Protein AF-A0A435SF33-F1 (afdb_monomer_lite)

Foldseek 3Di:
DDPQQVVQVVVLVCCCVVPVDDSVQDDGDGDDQVDAPDPDPDDDVSSPDDDDDHPDDPDDPPPPDD

Sequence (66 aa):
LALSDRRAEAVAEALTNAFGIPPENLTTQGYGEEYLKVNTAAPNRENRRVAIRRITSLVAPVASNN

pLDDT: mean 84.91, std 13.19, range [46.78, 97.19]

Secondary structure (DSSP, 8-state):
--HHHHHHHHHHHHHHHHH---GGG------TTTT-SS--SS--TTTS-------S-SS-------

Radius of gyration: 16.37 Å; chains: 1; bounding box: 31×22×57 Å

Structure (mmCIF, N/CA/C/O backbone):
data_AF-A0A435SF33-F1
#
_entry.id   AF-A0A435SF33-F1
#
loop_
_atom_site.group_PDB
_atom_site.id
_atom_site.type_symbol
_atom_site.label_atom_id
_atom_site.label_alt_id
_atom_site.label_comp_id
_atom_site.label_asym_id
_atom_site.label_entity_id
_atom_site.label_seq_id
_atom_site.pdbx_PDB_ins_code
_atom_site.Cartn_x
_atom_site.Cartn_y
_atom_site.Cartn_z
_atom_site.occupancy
_atom_site.B_iso_or_equiv
_atom_site.auth_seq_id
_atom_site.auth_comp_id
_atom_site.auth_asym_id
_atom_site.auth_atom_id
_atom_site.pdbx_PDB_model_num
ATOM 1 N N . LEU A 1 1 ? 3.221 14.348 -7.839 1.00 58.94 1 LEU A N 1
ATOM 2 C CA . LEU A 1 1 ? 3.135 13.008 -7.214 1.00 58.94 1 LEU A CA 1
ATOM 3 C C . LEU A 1 1 ? 3.639 11.939 -8.167 1.00 58.94 1 LEU A C 1
ATOM 5 O O . LEU A 1 1 ? 3.107 11.827 -9.279 1.00 58.94 1 LEU A O 1
ATOM 9 N N . ALA A 1 2 ? 4.634 11.170 -7.724 1.00 83.19 2 ALA A N 1
ATOM 10 C CA . ALA A 1 2 ? 5.149 10.021 -8.458 1.00 83.19 2 ALA A CA 1
ATOM 11 C C . ALA A 1 2 ? 4.092 8.898 -8.503 1.00 83.19 2 ALA A C 1
ATOM 13 O O . ALA A 1 2 ? 3.211 8.819 -7.647 1.00 83.19 2 ALA A O 1
ATOM 14 N N . LEU A 1 3 ? 4.152 8.017 -9.510 1.00 87.25 3 LEU A N 1
ATOM 15 C CA . LEU A 1 3 ? 3.219 6.884 -9.647 1.00 87.25 3 LEU A CA 1
ATOM 16 C C . LEU A 1 3 ? 3.252 5.950 -8.423 1.00 87.25 3 LEU A C 1
ATOM 18 O O . LEU A 1 3 ? 2.247 5.323 -8.101 1.00 87.25 3 LEU A O 1
ATOM 22 N N . SER A 1 4 ? 4.387 5.860 -7.728 1.00 90.19 4 SER A N 1
ATOM 23 C CA . SER A 1 4 ? 4.518 5.079 -6.498 1.00 90.19 4 SER A CA 1
ATOM 24 C C . SER A 1 4 ? 3.630 5.595 -5.367 1.00 90.19 4 SER A C 1
ATOM 26 O O . SER A 1 4 ? 3.000 4.779 -4.703 1.00 90.19 4 SER A O 1
ATOM 28 N N . ASP A 1 5 ? 3.534 6.917 -5.189 1.00 91.19 5 ASP A N 1
ATOM 29 C CA . ASP A 1 5 ? 2.744 7.529 -4.111 1.00 91.19 5 ASP A CA 1
ATOM 30 C C . ASP A 1 5 ? 1.265 7.196 -4.293 1.00 91.19 5 ASP A C 1
ATOM 32 O O . ASP A 1 5 ? 0.632 6.643 -3.401 1.00 91.19 5 ASP A O 1
ATOM 36 N N . ARG A 1 6 ? 0.749 7.400 -5.513 1.00 91.12 6 ARG A N 1
ATOM 37 C CA . ARG A 1 6 ? -0.658 7.117 -5.844 1.00 91.12 6 ARG A CA 1
ATOM 38 C C . ARG A 1 6 ? -1.018 5.648 -5.664 1.00 91.12 6 ARG A C 1
ATOM 40 O O . ARG A 1 6 ? -2.133 5.317 -5.288 1.00 91.12 6 ARG A O 1
ATOM 47 N N . ARG A 1 7 ? -0.082 4.741 -5.958 1.00 93.19 7 ARG A N 1
ATOM 48 C CA . ARG A 1 7 ? -0.301 3.303 -5.759 1.00 93.19 7 ARG A CA 1
ATOM 49 C C . ARG A 1 7 ? -0.343 2.940 -4.279 1.00 93.19 7 ARG A C 1
ATOM 51 O O . ARG A 1 7 ? -1.128 2.073 -3.915 1.00 93.19 7 ARG A O 1
ATOM 58 N N . ALA A 1 8 ? 0.492 3.568 -3.451 1.00 93.44 8 ALA A N 1
ATOM 59 C CA . ALA A 1 8 ? 0.457 3.371 -2.006 1.00 93.44 8 ALA A CA 1
ATOM 60 C C . ALA A 1 8 ? -0.843 3.931 -1.403 1.00 93.44 8 ALA A C 1
ATOM 62 O O . ALA A 1 8 ? -1.484 3.249 -0.609 1.00 93.44 8 ALA A O 1
ATOM 63 N N . GLU A 1 9 ? -1.271 5.113 -1.848 1.00 94.19 9 GLU A N 1
ATOM 64 C CA . GLU A 1 9 ? -2.530 5.753 -1.451 1.00 94.19 9 GLU A CA 1
ATOM 65 C C . GLU A 1 9 ? -3.755 4.902 -1.814 1.00 94.19 9 GLU A C 1
ATOM 67 O O . GLU A 1 9 ? -4.566 4.596 -0.945 1.00 94.19 9 GLU A O 1
ATOM 72 N N . ALA A 1 10 ? -3.828 4.395 -3.049 1.00 94.50 10 ALA A N 1
ATOM 73 C CA . ALA A 1 10 ? -4.918 3.517 -3.481 1.00 94.50 10 ALA A CA 1
ATOM 74 C C . ALA A 1 10 ? -5.017 2.223 -2.649 1.00 94.50 10 ALA A C 1
ATOM 76 O O . ALA A 1 10 ? -6.106 1.696 -2.426 1.00 94.50 10 ALA A O 1
ATOM 77 N N . VAL A 1 11 ? -3.884 1.690 -2.175 1.00 94.44 11 VAL A N 1
ATOM 78 C CA . VAL A 1 11 ? -3.881 0.523 -1.279 1.00 94.44 11 VAL A CA 1
ATOM 79 C C . VAL A 1 11 ? -4.364 0.899 0.120 1.00 94.44 11 VAL A C 1
ATOM 81 O O . VAL A 1 11 ? -5.108 0.123 0.715 1.00 94.44 11 VAL A O 1
ATOM 84 N N . ALA A 1 12 ? -3.982 2.064 0.645 1.00 94.62 12 ALA A N 1
ATOM 85 C CA . ALA A 1 12 ? -4.477 2.535 1.936 1.00 94.62 12 ALA A CA 1
ATOM 86 C C . ALA A 1 12 ? -5.997 2.748 1.912 1.00 94.62 12 ALA A C 1
ATOM 88 O O . ALA A 1 12 ? -6.692 2.243 2.790 1.00 94.62 12 ALA A O 1
ATOM 89 N N . GLU A 1 13 ? -6.521 3.384 0.862 1.00 96.06 13 GLU A N 1
ATOM 90 C CA . GLU A 1 13 ? -7.963 3.552 0.660 1.00 96.06 13 GLU A CA 1
ATOM 91 C C . GLU A 1 13 ? -8.688 2.198 0.615 1.00 96.06 13 GLU A C 1
ATOM 93 O O . GLU A 1 13 ?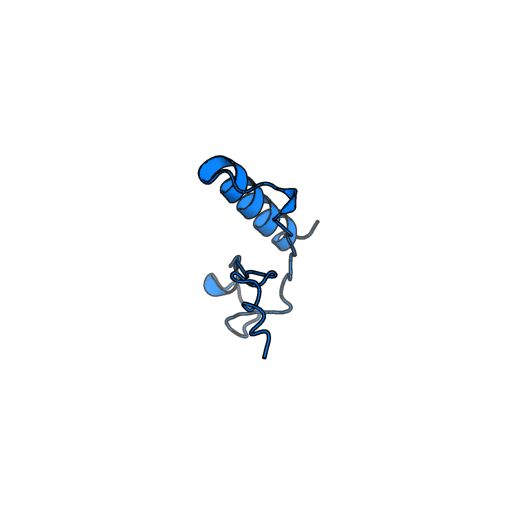 -9.696 2.001 1.296 1.00 96.06 13 GLU A O 1
ATOM 98 N N . ALA A 1 14 ? -8.147 1.223 -0.123 1.00 96.25 14 ALA A N 1
ATOM 99 C CA . ALA A 1 14 ? -8.711 -0.123 -0.170 1.00 96.25 14 ALA A CA 1
ATOM 100 C C . ALA A 1 14 ? -8.701 -0.813 1.206 1.00 96.25 14 ALA A C 1
ATOM 102 O O . ALA A 1 14 ? -9.669 -1.485 1.555 1.00 96.25 14 ALA A O 1
ATOM 103 N N . LEU A 1 15 ? -7.640 -0.647 2.003 1.00 95.12 15 LEU A N 1
ATOM 104 C CA . LEU A 1 15 ? -7.552 -1.214 3.352 1.00 95.12 15 LEU A CA 1
ATOM 105 C C . LEU A 1 15 ? -8.578 -0.598 4.308 1.00 95.12 15 LEU A C 1
ATOM 107 O O . LEU A 1 15 ? -9.207 -1.320 5.084 1.00 95.12 15 LEU A O 1
ATOM 111 N N . THR A 1 16 ? -8.783 0.713 4.230 1.00 95.94 16 THR A N 1
ATOM 112 C CA . THR A 1 16 ? -9.809 1.401 5.014 1.00 95.94 16 THR A CA 1
ATOM 113 C C . THR A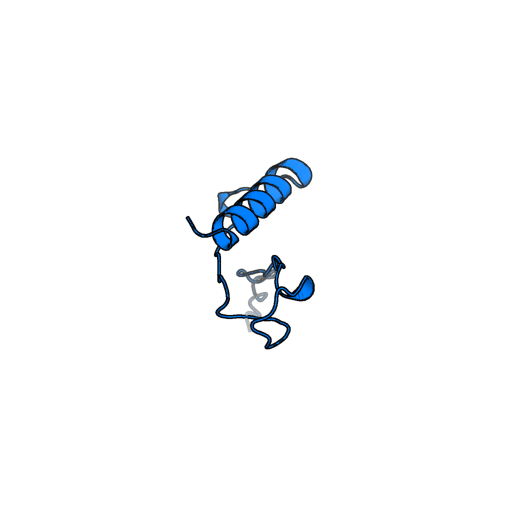 1 16 ? -11.210 0.967 4.591 1.00 95.94 16 THR A C 1
ATOM 115 O O . THR A 1 16 ? -11.997 0.552 5.437 1.00 95.94 16 THR A O 1
ATOM 118 N N . ASN A 1 17 ? -11.513 0.971 3.293 1.00 96.75 17 ASN A N 1
ATOM 119 C CA . ASN A 1 17 ? -12.860 0.682 2.800 1.00 96.75 17 ASN A CA 1
ATOM 120 C C . ASN A 1 17 ? -13.245 -0.799 2.926 1.00 96.75 17 ASN A C 1
ATOM 122 O O . ASN A 1 17 ? -14.384 -1.111 3.264 1.00 96.75 17 ASN A O 1
ATOM 126 N N . ALA A 1 18 ? -12.316 -1.720 2.652 1.00 97.19 18 ALA A N 1
ATOM 127 C CA . ALA A 1 18 ? -12.610 -3.153 2.648 1.00 97.19 18 ALA A CA 1
ATOM 128 C C . ALA A 1 18 ? -12.454 -3.810 4.027 1.00 97.19 18 ALA A C 1
ATOM 130 O O . ALA A 1 18 ? -13.137 -4.794 4.306 1.00 97.19 18 ALA A O 1
ATOM 131 N N . PHE A 1 19 ? -11.561 -3.295 4.879 1.00 95.12 19 PHE A N 1
ATOM 132 C CA . PHE A 1 19 ? -11.231 -3.918 6.167 1.00 95.12 19 PHE A CA 1
ATOM 133 C C . PHE A 1 19 ? -11.467 -3.008 7.376 1.00 95.12 19 PHE A C 1
ATOM 135 O O . PHE A 1 19 ? -11.214 -3.430 8.503 1.00 95.12 19 PHE A O 1
ATOM 142 N N . GLY A 1 20 ? -11.938 -1.774 7.176 1.00 94.69 20 GLY A N 1
ATOM 143 C CA . GLY A 1 20 ? -12.234 -0.845 8.267 1.00 94.69 20 GLY A CA 1
ATOM 144 C C . GLY A 1 20 ? -10.997 -0.401 9.047 1.00 94.69 20 GLY A C 1
ATOM 145 O O . GLY A 1 20 ? -11.123 -0.009 10.204 1.00 94.69 20 GLY A O 1
ATOM 146 N N . ILE A 1 21 ? -9.797 -0.493 8.457 1.00 93.00 21 ILE A N 1
ATOM 147 C CA . ILE A 1 21 ? -8.574 -0.040 9.125 1.00 93.00 21 ILE A CA 1
ATOM 148 C C . ILE A 1 21 ? -8.605 1.493 9.197 1.00 93.00 21 ILE A C 1
ATOM 150 O O . ILE A 1 21 ? -8.672 2.134 8.141 1.00 93.00 21 ILE A O 1
ATOM 154 N N . PRO A 1 22 ? -8.533 2.091 10.402 1.00 93.50 22 PRO A N 1
ATOM 155 C CA . PRO A 1 22 ? -8.570 3.539 10.537 1.00 93.50 22 PRO A CA 1
ATOM 156 C C . PRO A 1 22 ? -7.396 4.192 9.788 1.00 93.50 22 PRO A C 1
ATOM 158 O O . PRO A 1 22 ? -6.265 3.707 9.916 1.00 93.50 22 PRO A O 1
ATOM 161 N N . PRO A 1 23 ? -7.627 5.257 9.002 1.00 92.06 23 PRO A N 1
ATOM 162 C CA . PRO A 1 23 ? -6.582 5.903 8.207 1.00 92.06 23 PRO A CA 1
ATOM 163 C C . PRO A 1 23 ? -5.435 6.457 9.063 1.00 92.06 23 PRO A C 1
ATOM 165 O O . PRO A 1 23 ? -4.294 6.458 8.617 1.00 92.06 23 PRO A O 1
ATOM 168 N N . GLU A 1 24 ? -5.692 6.844 10.314 1.00 92.19 24 GLU A N 1
ATOM 169 C CA . GLU A 1 24 ? -4.672 7.264 11.282 1.00 92.19 24 GLU A CA 1
ATOM 170 C C . GLU A 1 24 ? -3.665 6.156 11.640 1.00 92.19 24 GLU A C 1
ATOM 172 O O . GLU A 1 24 ? -2.556 6.447 12.085 1.00 92.19 24 GLU A O 1
ATOM 177 N N . ASN A 1 25 ? -4.021 4.888 11.408 1.00 91.81 25 ASN A N 1
ATOM 178 C CA . ASN A 1 25 ? -3.140 3.735 11.604 1.00 91.81 25 ASN A CA 1
ATOM 179 C C . ASN A 1 25 ? -2.347 3.367 10.339 1.00 91.81 25 ASN A C 1
ATOM 181 O O . ASN A 1 25 ? -1.588 2.393 10.348 1.00 91.81 25 ASN A O 1
ATOM 185 N N . LEU A 1 26 ? -2.525 4.108 9.243 1.00 93.00 26 LEU A N 1
ATOM 186 C CA . LEU A 1 26 ? -1.891 3.858 7.956 1.00 93.00 26 LEU A CA 1
ATOM 187 C C . LEU A 1 26 ? -0.939 5.003 7.604 1.00 93.00 26 LEU A C 1
ATOM 189 O O . LEU A 1 26 ? -1.236 6.180 7.767 1.00 93.00 26 LEU A O 1
ATOM 193 N N . THR A 1 27 ? 0.224 4.648 7.068 1.00 92.56 27 THR A N 1
ATOM 194 C CA . THR A 1 27 ? 1.145 5.604 6.451 1.00 92.56 27 THR A CA 1
ATOM 195 C C . THR A 1 27 ? 1.564 5.069 5.092 1.00 92.56 27 THR A C 1
ATOM 197 O O . THR A 1 27 ? 1.821 3.872 4.933 1.00 92.56 27 THR A O 1
ATOM 200 N N . THR A 1 28 ? 1.587 5.944 4.093 1.00 92.31 28 THR A N 1
ATOM 201 C CA . THR A 1 28 ? 1.894 5.593 2.707 1.00 92.31 28 THR A CA 1
ATOM 202 C C . THR A 1 28 ? 3.186 6.258 2.281 1.00 92.31 28 THR A C 1
ATOM 204 O O . THR A 1 28 ? 3.346 7.464 2.447 1.00 92.31 28 THR A O 1
ATOM 207 N N . GLN A 1 29 ? 4.078 5.485 1.671 1.00 90.00 29 GLN A N 1
ATOM 208 C CA . GLN A 1 29 ? 5.327 5.987 1.116 1.00 90.00 29 GLN A CA 1
ATOM 209 C C . GLN A 1 29 ? 5.523 5.404 -0.281 1.00 90.00 29 GLN A C 1
ATOM 211 O O . GLN A 1 29 ? 5.502 4.183 -0.462 1.00 90.00 29 GLN A O 1
ATOM 216 N N . GLY A 1 30 ? 5.737 6.268 -1.271 1.00 90.62 30 GLY A N 1
ATOM 217 C CA . GLY A 1 30 ? 6.214 5.852 -2.579 1.00 90.62 30 GLY A CA 1
ATOM 218 C C . GLY A 1 30 ? 7.739 5.873 -2.634 1.00 90.62 30 GLY A C 1
ATOM 219 O O . GLY A 1 30 ? 8.376 6.850 -2.256 1.00 90.62 30 GLY A O 1
ATOM 220 N N . TYR A 1 31 ? 8.317 4.776 -3.114 1.00 87.38 31 TYR A N 1
ATOM 221 C CA . TYR A 1 31 ? 9.768 4.578 -3.207 1.00 87.38 31 TYR A CA 1
ATOM 222 C C . TYR A 1 31 ? 10.313 4.617 -4.646 1.00 87.38 31 TYR A C 1
ATOM 224 O O . TYR A 1 31 ? 11.495 4.365 -4.864 1.00 87.38 31 TYR A O 1
ATOM 232 N N . GLY A 1 32 ? 9.458 4.886 -5.641 1.00 87.12 32 GLY A N 1
ATOM 233 C CA . GLY A 1 32 ? 9.848 4.905 -7.053 1.00 87.12 32 GLY A CA 1
ATOM 234 C C . GLY A 1 32 ? 10.675 3.681 -7.469 1.00 87.12 32 GLY A C 1
ATOM 235 O O . GLY A 1 32 ? 10.228 2.543 -7.320 1.00 87.12 32 GLY A O 1
ATOM 236 N N . GLU A 1 33 ? 11.876 3.941 -7.986 1.00 84.94 33 GLU A N 1
ATOM 237 C CA . GLU A 1 33 ? 12.838 2.940 -8.468 1.00 84.94 33 GLU A CA 1
ATOM 238 C C . GLU A 1 33 ? 14.010 2.697 -7.501 1.00 84.94 33 GLU A C 1
ATOM 240 O O . GLU A 1 33 ? 14.937 1.969 -7.830 1.00 84.94 33 GLU A O 1
ATOM 245 N N . GLU A 1 34 ? 13.983 3.266 -6.295 1.00 83.50 34 GLU A N 1
ATOM 246 C CA . GLU A 1 34 ? 15.104 3.175 -5.348 1.00 83.50 34 GLU A CA 1
ATOM 247 C C . GLU A 1 34 ? 15.232 1.768 -4.727 1.00 83.50 34 GLU A C 1
ATOM 249 O O . GLU A 1 34 ? 16.333 1.272 -4.504 1.00 83.50 34 GLU A O 1
ATOM 254 N N . TYR A 1 35 ? 14.102 1.077 -4.515 1.00 83.06 35 TYR A N 1
ATOM 255 C CA . TYR A 1 35 ? 14.038 -0.234 -3.844 1.00 83.06 35 TYR A CA 1
ATOM 256 C C . TYR A 1 35 ? 13.427 -1.327 -4.739 1.00 83.06 35 TYR A C 1
ATOM 258 O O . TYR A 1 35 ? 12.408 -1.967 -4.422 1.00 83.06 35 TYR A O 1
ATOM 266 N N . LEU A 1 36 ? 14.053 -1.554 -5.895 1.00 87.12 36 LEU A N 1
ATOM 267 C CA . LEU A 1 36 ? 13.658 -2.617 -6.821 1.00 87.12 36 LEU A CA 1
ATOM 268 C C . LEU A 1 36 ? 13.762 -4.003 -6.162 1.00 87.12 36 LEU A C 1
ATOM 270 O O . LEU A 1 36 ? 14.652 -4.268 -5.361 1.00 87.12 36 LEU A O 1
ATOM 274 N N . LYS A 1 37 ? 12.837 -4.911 -6.497 1.00 87.62 37 LYS A N 1
ATOM 275 C CA . LYS A 1 37 ? 12.926 -6.325 -6.075 1.00 87.62 37 LYS A CA 1
ATOM 276 C C . LYS A 1 37 ? 13.849 -7.105 -6.992 1.00 87.62 37 LYS A C 1
ATOM 278 O O . LYS A 1 37 ? 14.615 -7.938 -6.531 1.00 87.62 37 LYS A O 1
ATOM 283 N N . VAL A 1 38 ? 13.758 -6.822 -8.284 1.00 91.38 38 VAL A N 1
ATOM 284 C CA . VAL A 1 38 ? 14.666 -7.319 -9.309 1.00 91.38 38 VAL A CA 1
ATOM 285 C C . VAL A 1 38 ? 15.502 -6.135 -9.765 1.00 91.38 38 VAL A C 1
ATOM 287 O O . VAL A 1 38 ? 14.938 -5.149 -10.238 1.00 91.38 38 VAL A O 1
ATOM 290 N N . ASN A 1 39 ? 16.824 -6.218 -9.625 1.00 88.62 39 ASN A N 1
ATOM 291 C CA . ASN A 1 39 ? 17.731 -5.148 -10.033 1.00 88.62 39 ASN A CA 1
ATOM 292 C C . ASN A 1 39 ? 17.808 -5.069 -11.569 1.00 88.62 39 ASN A C 1
ATOM 294 O O . ASN A 1 39 ? 18.644 -5.711 -12.202 1.00 88.62 39 ASN A O 1
ATOM 298 N N . THR A 1 40 ? 16.867 -4.350 -12.176 1.00 88.69 40 THR A N 1
ATOM 299 C CA . THR A 1 40 ? 16.767 -4.172 -13.624 1.00 88.69 40 THR A CA 1
ATOM 300 C C . THR A 1 40 ? 16.149 -2.818 -13.946 1.00 88.69 40 THR A C 1
ATOM 302 O O . THR A 1 40 ? 15.154 -2.430 -13.338 1.00 88.69 40 THR A O 1
ATOM 305 N N . ALA A 1 41 ? 16.723 -2.128 -14.932 1.00 84.44 41 ALA A N 1
ATOM 306 C CA . ALA A 1 41 ? 16.197 -0.872 -15.468 1.00 84.44 41 ALA A CA 1
ATOM 307 C C . ALA A 1 41 ? 15.073 -1.087 -16.502 1.00 84.44 41 ALA A C 1
ATOM 309 O O . ALA A 1 41 ? 14.430 -0.136 -16.938 1.00 84.44 41 ALA A O 1
ATOM 310 N N . ALA A 1 42 ? 14.833 -2.332 -16.925 1.00 89.88 42 ALA A N 1
ATOM 311 C CA . ALA A 1 42 ? 13.755 -2.647 -17.852 1.00 89.88 42 ALA A CA 1
ATOM 312 C C . ALA A 1 42 ? 12.391 -2.686 -17.131 1.00 89.88 42 ALA A C 1
ATOM 314 O O . ALA A 1 42 ? 12.325 -2.973 -15.930 1.00 89.88 42 ALA A O 1
ATOM 315 N N . PRO A 1 43 ? 11.269 -2.487 -17.850 1.00 86.06 43 PRO A N 1
ATOM 316 C CA . PRO A 1 43 ? 9.937 -2.611 -17.270 1.00 86.06 43 PRO A CA 1
ATOM 317 C C . PRO A 1 43 ? 9.687 -4.008 -16.676 1.00 86.06 43 PRO A C 1
ATOM 319 O O . PRO A 1 43 ? 9.376 -4.960 -17.385 1.00 86.06 43 PRO A O 1
ATOM 322 N N . ASN A 1 44 ? 9.740 -4.130 -15.348 1.00 89.81 44 ASN A N 1
ATOM 323 C CA . ASN A 1 44 ? 9.522 -5.394 -14.643 1.00 89.81 44 ASN A CA 1
ATOM 324 C C . ASN A 1 44 ? 8.240 -5.345 -13.791 1.00 89.81 44 ASN A C 1
ATOM 326 O O . ASN A 1 44 ? 8.013 -4.405 -13.025 1.00 89.81 44 ASN A O 1
ATOM 330 N N . ARG A 1 45 ? 7.372 -6.359 -13.925 1.00 88.94 45 ARG A N 1
ATOM 331 C CA . ARG A 1 45 ? 6.092 -6.428 -13.197 1.00 88.94 45 ARG A CA 1
ATOM 332 C C . ARG A 1 45 ? 6.275 -6.636 -11.694 1.00 88.94 45 ARG A C 1
ATOM 334 O O . ARG A 1 45 ? 5.507 -6.070 -10.927 1.00 88.94 45 ARG A O 1
ATOM 341 N N . GLU A 1 46 ? 7.291 -7.377 -11.269 1.00 90.25 46 GLU A N 1
ATOM 342 C CA . GLU A 1 46 ? 7.592 -7.606 -9.851 1.00 90.25 46 GLU A CA 1
ATOM 343 C C . GLU A 1 46 ? 8.087 -6.345 -9.134 1.00 90.25 46 GLU A C 1
ATOM 345 O O . GLU A 1 46 ? 7.840 -6.163 -7.939 1.00 90.25 46 GLU A O 1
ATOM 350 N N . ASN A 1 47 ? 8.748 -5.444 -9.866 1.00 90.31 47 ASN A N 1
ATOM 351 C CA . ASN A 1 47 ? 9.143 -4.135 -9.341 1.00 90.31 47 ASN A CA 1
ATOM 352 C C . ASN A 1 47 ? 7.935 -3.221 -9.138 1.00 90.31 47 ASN A C 1
ATOM 354 O O . ASN A 1 47 ? 7.912 -2.416 -8.210 1.00 90.31 47 ASN A O 1
ATOM 358 N N . ARG A 1 48 ? 6.869 -3.409 -9.923 1.00 90.25 48 ARG A N 1
ATOM 359 C CA . ARG A 1 48 ? 5.594 -2.720 -9.723 1.00 90.25 48 ARG A CA 1
ATOM 360 C C . ARG A 1 48 ? 4.801 -3.377 -8.590 1.00 90.25 48 ARG A C 1
ATOM 36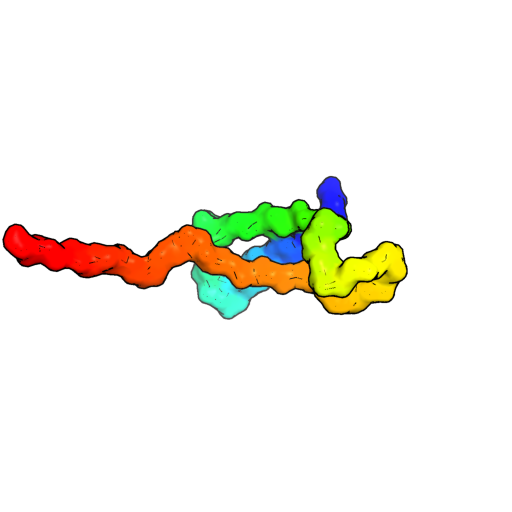2 O O . ARG A 1 48 ? 3.700 -3.873 -8.812 1.00 90.25 48 ARG A O 1
ATOM 369 N N . ARG A 1 49 ? 5.281 -3.280 -7.348 1.00 90.12 49 ARG A N 1
ATOM 370 C CA . ARG A 1 49 ? 4.595 -3.790 -6.141 1.00 90.12 49 ARG A CA 1
ATOM 371 C C . ARG A 1 49 ? 4.277 -2.693 -5.123 1.00 90.12 49 ARG A C 1
ATOM 373 O O . ARG A 1 49 ? 4.874 -1.624 -5.169 1.00 90.12 49 ARG A O 1
ATOM 380 N N . VAL A 1 50 ? 3.354 -2.994 -4.214 1.00 92.62 50 VAL A N 1
ATOM 381 C CA . VAL A 1 50 ? 3.148 -2.282 -2.944 1.00 92.62 50 VAL A CA 1
ATOM 382 C C . VAL A 1 50 ? 3.346 -3.316 -1.839 1.00 92.62 50 VAL A C 1
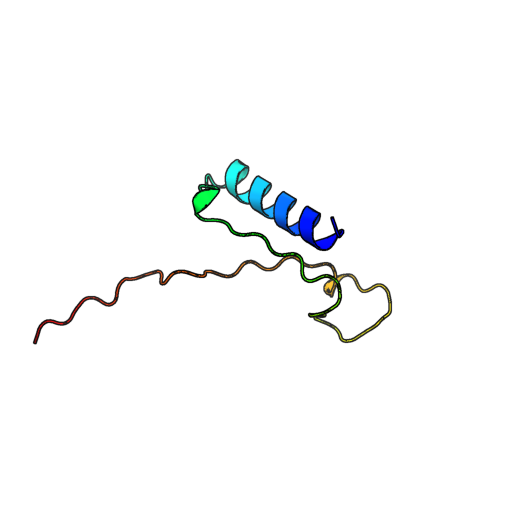ATOM 384 O O . VAL A 1 50 ? 2.865 -4.440 -1.967 1.00 92.62 50 VAL A O 1
ATOM 387 N N . ALA A 1 51 ? 4.106 -2.972 -0.804 1.00 92.25 51 ALA A N 1
ATOM 388 C CA . ALA A 1 51 ? 4.357 -3.841 0.340 1.00 92.25 51 ALA A CA 1
ATOM 389 C C . ALA A 1 51 ? 3.722 -3.233 1.593 1.00 92.25 51 ALA A C 1
ATOM 391 O O . ALA A 1 51 ? 3.727 -2.016 1.755 1.00 92.25 51 ALA A O 1
ATOM 392 N N . ILE A 1 52 ? 3.203 -4.082 2.478 1.00 90.62 52 ILE A N 1
ATOM 393 C CA . ILE A 1 52 ? 2.608 -3.669 3.752 1.00 90.62 52 ILE A CA 1
ATOM 394 C C . ILE A 1 52 ? 3.555 -4.107 4.867 1.00 90.62 52 ILE A C 1
ATOM 396 O O . ILE A 1 52 ? 3.941 -5.275 4.933 1.00 90.62 52 ILE A O 1
ATOM 400 N N . ARG A 1 53 ? 3.932 -3.175 5.746 1.00 90.25 53 ARG A N 1
ATOM 401 C CA . ARG A 1 53 ? 4.772 -3.446 6.917 1.00 90.25 53 ARG A CA 1
ATOM 402 C C . ARG A 1 53 ? 4.100 -2.894 8.162 1.00 90.25 53 ARG A C 1
ATOM 404 O O . ARG A 1 53 ? 3.674 -1.745 8.180 1.00 90.25 53 ARG A O 1
ATOM 411 N N . ARG A 1 54 ? 4.053 -3.699 9.220 1.00 88.00 54 ARG A N 1
ATOM 412 C CA . ARG A 1 54 ? 3.598 -3.245 10.534 1.00 88.00 54 ARG A CA 1
ATOM 413 C C . ARG A 1 54 ? 4.699 -2.420 11.210 1.00 88.00 54 ARG A C 1
ATOM 415 O O . ARG A 1 54 ? 5.841 -2.871 11.265 1.00 88.00 54 ARG A O 1
ATOM 422 N N . ILE A 1 55 ? 4.351 -1.232 11.708 1.00 82.19 55 ILE A N 1
ATOM 423 C CA . ILE A 1 55 ? 5.290 -0.300 12.361 1.00 82.19 55 ILE A CA 1
ATOM 424 C C . ILE A 1 55 ? 5.210 -0.398 13.898 1.00 82.19 55 ILE A C 1
ATOM 426 O O . ILE A 1 55 ? 6.218 -0.197 14.567 1.00 82.19 55 ILE A O 1
ATOM 430 N N . THR A 1 56 ? 4.058 -0.777 14.461 1.00 73.62 56 THR A N 1
ATOM 431 C CA . THR A 1 56 ? 3.850 -0.969 15.910 1.00 73.62 56 THR A CA 1
ATOM 432 C C . THR A 1 56 ? 4.036 -2.429 16.345 1.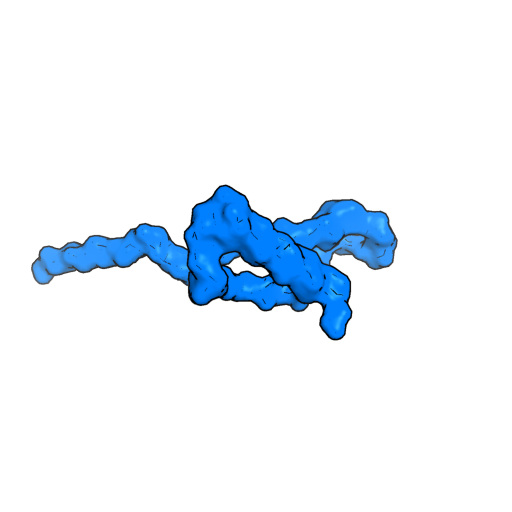00 73.62 56 THR A C 1
ATOM 434 O O . THR A 1 56 ? 3.806 -3.362 15.569 1.00 73.62 56 THR A O 1
ATOM 437 N N . SER A 1 57 ? 4.450 -2.663 17.596 1.00 65.19 57 SER A N 1
ATOM 438 C CA . SER A 1 57 ? 4.453 -4.015 18.168 1.00 65.19 57 SER A CA 1
ATOM 439 C C . SER A 1 57 ? 3.013 -4.494 18.382 1.00 65.19 57 SER A C 1
ATOM 441 O O . SER A 1 57 ? 2.153 -3.740 18.825 1.00 65.19 57 SER A O 1
ATOM 443 N N . LEU A 1 58 ? 2.733 -5.760 18.057 1.00 61.81 58 LEU A N 1
ATOM 444 C CA . LEU A 1 58 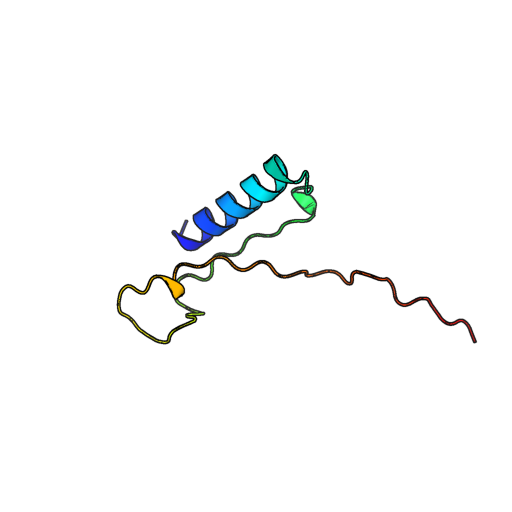? 1.402 -6.354 18.260 1.00 61.81 58 LEU A CA 1
ATOM 445 C C . LEU A 1 58 ? 1.044 -6.589 19.731 1.00 61.81 58 LEU A C 1
ATOM 447 O O . LEU A 1 58 ? -0.120 -6.795 20.055 1.00 61.81 58 LEU A O 1
ATOM 451 N N . VAL A 1 59 ? 2.052 -6.632 20.596 1.00 57.19 59 VAL A N 1
ATOM 452 C CA . VAL A 1 59 ? 1.942 -6.992 22.005 1.00 57.19 59 VAL A CA 1
ATOM 453 C C . VAL A 1 59 ? 2.858 -6.024 22.744 1.00 57.19 59 VAL A C 1
ATOM 455 O O . VAL A 1 59 ? 4.044 -5.926 22.413 1.00 57.19 59 VAL A O 1
ATOM 458 N N . ALA A 1 60 ? 2.320 -5.255 23.692 1.00 61.06 60 ALA A N 1
ATOM 459 C CA . ALA A 1 60 ? 3.169 -4.604 24.683 1.00 61.06 60 ALA A CA 1
ATOM 460 C C . ALA A 1 60 ? 3.895 -5.730 25.433 1.00 61.06 60 ALA A C 1
ATOM 462 O O . ALA A 1 60 ? 3.212 -6.684 25.815 1.00 61.06 60 ALA A O 1
ATOM 463 N N . PRO A 1 61 ? 5.229 -5.698 25.614 1.00 59.91 61 PRO A N 1
ATOM 464 C CA . PRO A 1 61 ? 5.879 -6.691 26.456 1.00 59.91 61 PRO A CA 1
ATOM 465 C C . PRO A 1 61 ? 5.131 -6.693 27.787 1.00 59.91 61 PRO A C 1
ATOM 467 O O . PRO A 1 61 ? 4.990 -5.642 28.414 1.00 59.91 61 PRO A O 1
ATOM 470 N N . VAL A 1 62 ? 4.564 -7.844 28.159 1.00 59.03 62 VAL A N 1
ATOM 471 C CA . VAL A 1 62 ? 3.971 -8.016 29.482 1.00 59.03 62 VAL A CA 1
ATOM 472 C C . VAL A 1 62 ? 5.108 -7.689 30.434 1.00 59.03 62 VAL A C 1
ATOM 474 O O . VAL A 1 62 ? 6.132 -8.371 30.416 1.00 59.03 62 VAL A O 1
ATOM 477 N N . ALA A 1 63 ? 4.996 -6.573 31.149 1.00 60.06 63 ALA A N 1
ATOM 478 C CA . ALA A 1 63 ? 5.994 -6.189 32.123 1.00 60.06 63 ALA A CA 1
ATOM 479 C C . ALA A 1 63 ? 6.031 -7.306 33.171 1.00 60.06 63 ALA A C 1
ATOM 481 O O . ALA A 1 63 ? 5.129 -7.414 34.001 1.00 60.06 63 ALA A O 1
ATOM 482 N N . SER A 1 64 ? 7.033 -8.184 33.089 1.00 52.72 64 SER A N 1
ATOM 483 C CA . SER A 1 64 ? 7.367 -9.086 34.183 1.00 52.72 64 SER A CA 1
ATOM 484 C C . SER A 1 64 ? 7.914 -8.216 35.302 1.00 52.72 64 SER A C 1
ATOM 486 O O . SER A 1 64 ? 9.104 -7.910 35.337 1.00 52.72 64 SER A O 1
ATOM 488 N N . ASN A 1 65 ? 7.019 -7.763 36.176 1.00 47.09 65 ASN A N 1
ATOM 489 C CA . ASN A 1 65 ? 7.401 -7.227 37.470 1.00 47.09 65 ASN A CA 1
ATOM 490 C C . ASN A 1 65 ? 8.009 -8.386 38.262 1.00 47.09 65 ASN A C 1
ATOM 492 O O . ASN A 1 65 ? 7.315 -9.363 38.550 1.00 47.09 65 ASN A O 1
ATOM 496 N N . ASN A 1 66 ? 9.303 -8.278 38.542 1.00 46.78 66 ASN A N 1
ATOM 497 C CA . ASN A 1 66 ? 10.039 -9.156 39.442 1.00 46.78 66 ASN A CA 1
ATOM 498 C C . ASN A 1 66 ? 10.298 -8.413 40.750 1.00 46.78 66 ASN A C 1
ATOM 500 O O . ASN A 1 66 ? 10.629 -7.208 40.660 1.00 46.78 66 ASN A O 1
#